Protein AF-A0A074Y1W4-F1 (afdb_monomer)

Organism: Aureobasidium subglaciale (strain EXF-2481) (NCBI:txid1043005)

Nearest PDB structures (foldseek):
  4i9e-assembly1_B  TM=5.354E-01  e=4.252E+00  Bacillus subtilis subsp. subtilis str. 168

Solvent-accessible surface area (backbone atoms only — not comparable to full-atom values): 7927 Å² total; per-residue (Å²): 118,65,60,54,66,73,48,47,50,61,53,36,73,75,34,71,26,28,39,30,24,50,51,34,38,52,48,50,54,46,32,72,75,36,65,95,55,41,82,81,61,64,56,66,60,31,48,51,52,15,52,51,43,40,69,76,63,73,54,71,47,64,55,49,46,53,22,29,55,38,43,24,51,40,24,57,73,73,64,39,62,66,64,19,51,51,28,50,52,52,34,52,52,35,35,54,77,52,69,31,56,90,57,38,53,74,90,50,49,50,32,57,48,51,53,53,49,37,57,49,46,24,72,74,72,71,48,80,66,88,67,78,82,79,76,78,73,73,81,79,83,125

Structure (mmCIF, N/CA/C/O backbone):
data_AF-A0A074Y1W4-F1
#
_entry.id   AF-A0A074Y1W4-F1
#
loop_
_atom_site.group_PDB
_atom_site.id
_atom_site.type_symbol
_atom_site.label_atom_id
_atom_site.label_alt_id
_atom_site.label_comp_id
_atom_site.label_asym_id
_atom_site.label_entity_id
_atom_site.label_seq_id
_atom_site.pdbx_PDB_ins_code
_atom_site.Cartn_x
_atom_site.Cartn_y
_atom_site.Cartn_z
_atom_site.occupancy
_atom_site.B_iso_or_equiv
_atom_site.auth_seq_id
_atom_site.auth_comp_id
_atom_site.auth_asym_id
_atom_site.auth_atom_id
_atom_site.pdbx_PDB_model_num
ATOM 1 N N . MET A 1 1 ? -14.213 9.666 -12.160 1.00 61.19 1 MET A N 1
ATOM 2 C CA . MET A 1 1 ? -13.055 10.572 -12.341 1.00 61.19 1 MET A CA 1
ATOM 3 C C . MET A 1 1 ? -12.929 11.654 -11.257 1.00 61.19 1 MET A C 1
ATOM 5 O O . MET A 1 1 ? -11.809 11.908 -10.845 1.00 61.19 1 MET A O 1
ATOM 9 N N . ASN A 1 2 ? -14.017 12.281 -10.770 1.00 82.25 2 ASN A N 1
ATOM 10 C CA . ASN A 1 2 ? -13.918 13.443 -9.861 1.00 82.25 2 ASN A CA 1
ATOM 11 C C . ASN A 1 2 ? -13.282 13.126 -8.487 1.00 82.25 2 ASN A C 1
ATOM 13 O O . ASN A 1 2 ? -12.341 13.801 -8.093 1.00 82.25 2 ASN A O 1
ATOM 17 N N . LEU A 1 3 ? -13.698 12.039 -7.820 1.00 87.19 3 LEU A N 1
ATOM 18 C CA . LEU A 1 3 ? -13.217 11.676 -6.471 1.00 87.19 3 LEU A CA 1
ATOM 19 C C . LEU A 1 3 ? -11.703 11.425 -6.385 1.00 87.19 3 LEU A C 1
ATOM 21 O O . LEU A 1 3 ? -11.085 11.764 -5.381 1.00 87.19 3 LEU A O 1
ATOM 25 N N . LEU A 1 4 ? -11.084 10.880 -7.438 1.00 84.75 4 LEU A N 1
ATOM 26 C CA . LEU A 1 4 ? -9.630 10.691 -7.459 1.00 84.75 4 LEU A CA 1
ATOM 27 C C . LEU A 1 4 ? -8.907 12.038 -7.379 1.00 84.75 4 LEU A C 1
ATOM 29 O O . LEU A 1 4 ? -7.991 12.223 -6.589 1.00 84.75 4 LEU A O 1
ATOM 33 N N . ARG A 1 5 ? -9.350 13.014 -8.172 1.00 89.00 5 ARG A N 1
ATOM 34 C CA . ARG A 1 5 ? -8.718 14.331 -8.201 1.00 89.00 5 ARG A CA 1
ATOM 35 C C . ARG A 1 5 ? -9.083 15.183 -6.985 1.00 89.00 5 ARG A C 1
ATOM 37 O O . ARG A 1 5 ? -8.230 15.915 -6.504 1.00 89.00 5 ARG A O 1
ATOM 44 N N . SER A 1 6 ? -10.331 15.120 -6.519 1.00 91.62 6 SER A N 1
ATOM 45 C CA . SER A 1 6 ? -10.856 16.027 -5.492 1.00 91.62 6 SER A CA 1
ATOM 46 C C . SER A 1 6 ? -10.733 15.506 -4.059 1.00 91.62 6 SER A C 1
ATOM 48 O O . SER A 1 6 ? -10.770 16.313 -3.140 1.00 91.62 6 SER A O 1
ATOM 50 N N . VAL A 1 7 ? -10.615 14.189 -3.856 1.00 93.56 7 VAL A N 1
ATOM 51 C CA . VAL A 1 7 ? -10.524 13.563 -2.523 1.00 93.56 7 VAL A CA 1
ATOM 52 C C . VAL A 1 7 ? -9.206 12.816 -2.374 1.00 93.56 7 VAL A C 1
ATOM 54 O O . VAL A 1 7 ? -8.438 13.105 -1.462 1.00 93.56 7 VAL A O 1
ATOM 57 N N . TRP A 1 8 ? -8.912 11.894 -3.295 1.00 94.62 8 TRP A N 1
ATOM 58 C CA . TRP A 1 8 ? -7.748 11.016 -3.164 1.00 94.62 8 TRP A CA 1
ATOM 59 C C . TRP A 1 8 ? -6.420 11.765 -3.261 1.00 94.62 8 TRP A C 1
ATOM 61 O O . TRP A 1 8 ? -5.591 11.632 -2.372 1.00 94.62 8 TRP A O 1
ATOM 71 N N . MET A 1 9 ? -6.210 12.583 -4.298 1.00 94.69 9 MET A N 1
ATOM 72 C CA . MET A 1 9 ? -4.933 13.287 -4.466 1.00 94.69 9 MET A CA 1
ATOM 73 C C . MET A 1 9 ? -4.617 14.254 -3.312 1.00 94.69 9 MET A C 1
ATOM 75 O O . MET A 1 9 ? -3.498 14.188 -2.806 1.00 94.69 9 MET A O 1
ATOM 79 N N . PRO A 1 10 ? -5.552 15.103 -2.836 1.00 96.88 10 PRO A N 1
ATOM 80 C CA . PRO A 1 10 ? -5.313 15.905 -1.639 1.00 96.88 10 PRO A CA 1
ATOM 81 C C . PRO A 1 10 ? -4.976 15.051 -0.417 1.00 96.88 10 PRO A C 1
ATOM 83 O O . PRO A 1 10 ? -4.061 15.396 0.319 1.00 96.88 10 PRO A O 1
ATOM 86 N N . PHE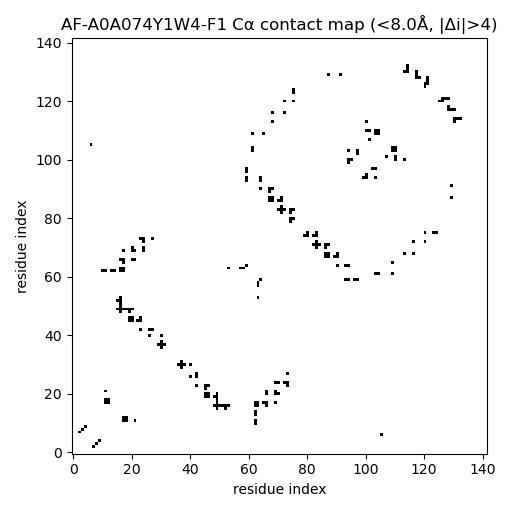 A 1 11 ? -5.671 13.925 -0.232 1.00 97.50 11 PHE A N 1
ATOM 87 C CA . PHE A 1 11 ? -5.411 12.997 0.865 1.00 97.50 11 PHE A CA 1
ATOM 88 C C . PHE A 1 11 ? -4.012 12.368 0.788 1.00 97.50 11 PHE A C 1
ATOM 90 O O . PHE A 1 11 ? -3.304 12.362 1.790 1.00 97.50 11 PHE A O 1
ATOM 97 N N . VAL A 1 12 ? -3.565 11.917 -0.389 1.00 97.81 12 VAL A N 1
ATOM 98 C CA . VAL A 1 12 ? -2.206 11.380 -0.598 1.00 97.81 12 VAL A CA 1
ATOM 99 C C . VAL A 1 12 ? -1.129 12.375 -0.165 1.00 97.81 12 VAL A C 1
ATOM 101 O O . VAL A 1 12 ? -0.135 11.982 0.433 1.00 97.81 12 VAL A O 1
ATOM 104 N N . LEU A 1 13 ? -1.336 13.670 -0.414 1.00 97.19 13 LEU A N 1
ATOM 105 C CA . LEU A 1 13 ? -0.379 14.723 -0.064 1.00 97.19 13 LEU A CA 1
ATOM 106 C C . LEU A 1 13 ? -0.327 15.042 1.442 1.00 97.19 13 LEU A C 1
ATOM 108 O O . LEU A 1 13 ? 0.512 15.838 1.857 1.00 97.19 13 LEU A O 1
ATOM 112 N N . THR A 1 14 ? -1.202 14.447 2.260 1.00 97.00 14 THR A N 1
ATOM 113 C CA . THR A 1 14 ? -1.207 14.648 3.722 1.00 97.00 14 THR A CA 1
ATOM 114 C C . THR A 1 14 ? -0.199 13.775 4.465 1.00 97.00 14 THR A C 1
ATOM 116 O O . THR A 1 14 ? 0.069 14.031 5.638 1.00 97.00 14 THR A O 1
ATOM 119 N N . ASP A 1 15 ? 0.363 12.758 3.807 1.00 97.88 15 ASP A N 1
ATOM 120 C CA . ASP A 1 15 ? 1.197 11.746 4.446 1.00 97.88 15 ASP A CA 1
ATOM 121 C C . ASP A 1 15 ? 2.354 11.327 3.532 1.00 97.88 15 ASP A C 1
ATOM 123 O O . ASP A 1 15 ? 2.163 10.932 2.381 1.00 97.88 15 ASP A O 1
ATOM 127 N N . VAL A 1 16 ? 3.577 11.422 4.054 1.00 97.56 16 VAL A N 1
ATOM 128 C CA . VAL A 1 16 ? 4.806 11.161 3.293 1.00 97.56 16 VAL A CA 1
ATOM 129 C C . VAL A 1 16 ? 4.927 9.687 2.901 1.00 97.56 16 VAL A C 1
ATOM 131 O O . VAL A 1 16 ? 5.354 9.387 1.786 1.00 97.56 16 VAL A O 1
ATOM 134 N N . ALA A 1 17 ? 4.514 8.761 3.772 1.00 98.06 17 ALA A N 1
ATOM 135 C CA . ALA A 1 17 ? 4.574 7.333 3.476 1.00 98.06 17 ALA A CA 1
ATOM 136 C C . ALA A 1 17 ? 3.605 6.977 2.343 1.00 98.06 17 ALA A C 1
ATOM 138 O O . ALA A 1 17 ? 3.975 6.267 1.405 1.00 98.06 17 ALA A O 1
ATOM 139 N N . LEU A 1 18 ? 2.389 7.533 2.387 1.00 98.31 18 LEU A N 1
ATOM 140 C CA . LEU A 1 18 ? 1.399 7.341 1.328 1.00 98.31 18 LEU A CA 1
ATOM 141 C C . LEU A 1 18 ? 1.868 7.936 -0.002 1.00 98.31 18 LEU A C 1
ATOM 143 O O . LEU A 1 18 ? 1.738 7.293 -1.046 1.00 98.31 18 LEU A O 1
ATOM 147 N N . LEU A 1 19 ? 2.454 9.135 0.026 1.00 98.12 19 LEU A N 1
ATOM 148 C CA . LEU A 1 19 ? 3.014 9.760 -1.168 1.00 98.12 19 LEU A CA 1
ATOM 149 C C . LEU A 1 19 ? 4.099 8.882 -1.812 1.00 98.12 19 LEU A C 1
ATOM 151 O O . LEU A 1 19 ? 4.028 8.623 -3.015 1.00 98.12 19 LEU A O 1
ATOM 155 N N . HIS A 1 20 ? 5.066 8.386 -1.033 1.00 98.06 20 HIS A N 1
ATOM 156 C CA . HIS A 1 20 ? 6.119 7.509 -1.553 1.00 98.06 20 HIS A CA 1
ATOM 157 C C . HIS A 1 20 ? 5.563 6.198 -2.115 1.00 98.06 20 HIS A C 1
ATOM 159 O O . HIS A 1 20 ? 5.951 5.807 -3.214 1.00 98.06 20 HIS A O 1
ATOM 165 N N . ALA A 1 21 ? 4.613 5.554 -1.429 1.00 98.25 21 ALA A N 1
ATOM 166 C CA . ALA A 1 21 ? 3.995 4.322 -1.921 1.00 98.25 21 ALA A CA 1
ATOM 167 C C . ALA A 1 21 ? 3.246 4.536 -3.250 1.00 98.25 21 ALA A C 1
ATOM 169 O O . ALA A 1 21 ? 3.340 3.714 -4.164 1.00 98.25 21 ALA A O 1
ATOM 170 N N . ILE A 1 22 ? 2.542 5.663 -3.403 1.00 97.62 22 ILE A N 1
ATOM 171 C CA . ILE A 1 22 ? 1.847 5.998 -4.653 1.00 97.62 22 ILE A CA 1
ATOM 172 C C . ILE A 1 22 ? 2.834 6.287 -5.783 1.00 97.62 22 ILE A C 1
ATOM 174 O O . ILE A 1 22 ? 2.630 5.802 -6.898 1.00 97.62 22 ILE A O 1
ATOM 178 N N . LEU A 1 23 ? 3.914 7.025 -5.512 1.00 97.12 23 LEU A N 1
ATOM 179 C CA . LEU A 1 23 ? 4.970 7.271 -6.495 1.00 97.12 23 LEU A CA 1
ATOM 180 C C . LEU A 1 23 ? 5.667 5.973 -6.912 1.00 97.12 23 LEU A C 1
ATOM 182 O O . LEU A 1 23 ? 5.886 5.768 -8.103 1.00 97.12 23 LEU A O 1
ATOM 186 N N . LEU A 1 24 ? 5.952 5.077 -5.966 1.00 97.69 24 LEU A N 1
ATOM 187 C CA . LEU A 1 24 ? 6.526 3.757 -6.225 1.00 97.69 24 LEU A CA 1
ATOM 188 C C . LEU A 1 24 ? 5.641 2.931 -7.167 1.00 97.69 24 LEU A C 1
ATOM 190 O O . LEU A 1 24 ? 6.117 2.379 -8.168 1.00 97.69 24 LEU A O 1
ATOM 194 N N . PHE A 1 25 ? 4.344 2.848 -6.866 1.00 96.56 25 PHE A N 1
ATOM 195 C CA . PHE A 1 25 ? 3.425 2.064 -7.679 1.00 96.56 25 PHE A CA 1
ATOM 196 C C . PHE A 1 25 ? 3.221 2.697 -9.062 1.00 96.56 25 PHE A C 1
ATOM 198 O O . PHE A 1 25 ? 3.325 2.007 -10.077 1.00 96.56 25 PHE A O 1
ATOM 205 N N . ALA A 1 26 ? 3.049 4.020 -9.135 1.00 94.88 26 ALA A N 1
ATOM 206 C CA . ALA A 1 26 ? 2.960 4.745 -10.402 1.00 94.88 26 ALA A CA 1
ATOM 207 C C . ALA A 1 26 ? 4.226 4.573 -11.258 1.00 94.88 26 ALA A C 1
ATOM 209 O O . ALA A 1 26 ? 4.129 4.312 -12.458 1.00 94.88 26 ALA A O 1
ATOM 210 N N . ALA A 1 27 ? 5.410 4.651 -10.647 1.00 94.31 27 ALA A N 1
ATOM 211 C CA . ALA A 1 27 ? 6.677 4.409 -11.322 1.00 94.31 27 ALA A CA 1
ATOM 212 C C . ALA A 1 27 ? 6.781 2.970 -11.840 1.00 94.31 27 ALA A C 1
ATOM 214 O O . ALA A 1 27 ? 7.255 2.757 -12.952 1.00 94.31 27 ALA A O 1
ATOM 215 N N . SER A 1 28 ? 6.293 1.981 -11.090 1.00 93.62 28 SER A N 1
ATOM 216 C CA . SER A 1 28 ? 6.266 0.579 -11.535 1.00 93.62 28 SER A CA 1
ATOM 217 C C . SER A 1 28 ? 5.404 0.390 -12.781 1.00 93.62 28 SER A C 1
ATOM 219 O O . SER A 1 28 ? 5.851 -0.213 -13.759 1.00 93.62 28 SER A O 1
ATOM 221 N N . LEU A 1 29 ? 4.205 0.981 -12.785 1.00 92.38 29 LEU A N 1
ATOM 222 C CA . LEU A 1 29 ? 3.310 0.972 -13.943 1.00 92.38 29 LEU A CA 1
ATOM 223 C C . LEU A 1 29 ? 3.930 1.702 -15.141 1.00 92.38 29 LEU A C 1
ATOM 225 O O . LEU A 1 29 ? 3.854 1.215 -16.271 1.00 92.38 29 LEU A O 1
ATOM 229 N N . PHE A 1 30 ? 4.590 2.838 -14.900 1.00 92.00 30 PHE A N 1
ATOM 230 C CA . PHE A 1 30 ? 5.294 3.593 -15.933 1.00 92.00 30 PHE A CA 1
ATOM 231 C C . PHE A 1 30 ? 6.437 2.781 -16.553 1.00 92.00 30 PHE A C 1
ATOM 233 O O . PHE A 1 30 ? 6.488 2.648 -17.773 1.00 92.00 30 PHE A O 1
ATOM 240 N N . ARG A 1 31 ? 7.308 2.167 -15.737 1.00 90.62 31 ARG A N 1
ATOM 241 C CA . ARG A 1 31 ? 8.412 1.310 -16.213 1.00 90.62 31 ARG A CA 1
ATOM 242 C C . ARG A 1 31 ? 7.899 0.119 -17.022 1.00 90.62 31 ARG A C 1
ATOM 244 O O . ARG A 1 31 ? 8.486 -0.211 -18.047 1.00 90.62 31 ARG A O 1
ATOM 251 N N . SER A 1 32 ? 6.803 -0.501 -16.581 1.00 88.88 32 SER A N 1
ATOM 252 C CA . SER A 1 32 ? 6.176 -1.618 -17.295 1.00 88.88 32 SER A CA 1
ATOM 253 C C . SER A 1 32 ? 5.570 -1.194 -18.637 1.00 88.88 32 SER A C 1
ATOM 255 O O . SER A 1 32 ? 5.660 -1.942 -19.608 1.00 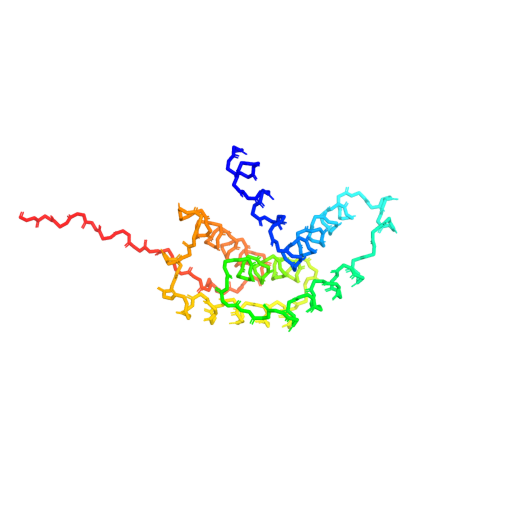88.88 32 SER A O 1
ATOM 257 N N . SER A 1 33 ? 5.003 0.013 -18.712 1.00 89.88 33 SER A N 1
ATOM 258 C CA . SER A 1 33 ? 4.358 0.533 -19.926 1.00 89.88 33 SER A CA 1
ATOM 259 C C . SER A 1 33 ? 5.340 1.184 -20.905 1.00 89.88 33 SER A C 1
ATOM 261 O O . SER A 1 33 ? 5.064 1.256 -22.100 1.00 89.88 33 SER A O 1
ATOM 263 N N . MET A 1 34 ? 6.482 1.676 -20.416 1.00 88.19 34 MET A N 1
ATOM 264 C CA . MET A 1 34 ? 7.487 2.400 -21.198 1.00 88.19 34 MET A CA 1
ATOM 265 C C . MET A 1 34 ? 8.901 1.854 -20.932 1.00 88.19 34 MET A C 1
ATOM 267 O O . MET A 1 34 ? 9.710 2.515 -20.274 1.00 88.19 34 MET A O 1
ATOM 271 N N . PRO A 1 35 ? 9.251 0.674 -21.481 1.00 78.38 35 PRO A N 1
ATOM 272 C CA . PRO A 1 35 ? 10.530 0.017 -21.200 1.00 78.38 35 PRO A CA 1
ATOM 273 C C . PRO A 1 35 ? 11.755 0.863 -21.576 1.00 78.38 35 PRO A C 1
ATOM 275 O O . PRO A 1 35 ? 12.774 0.819 -20.892 1.00 78.38 35 PRO A O 1
ATOM 278 N N . ALA A 1 36 ? 11.641 1.693 -22.620 1.00 82.75 36 ALA A N 1
ATOM 279 C CA . ALA A 1 36 ? 12.704 2.601 -23.062 1.00 82.75 36 ALA A CA 1
ATOM 280 C C . ALA A 1 36 ? 13.090 3.657 -22.007 1.00 82.75 36 ALA 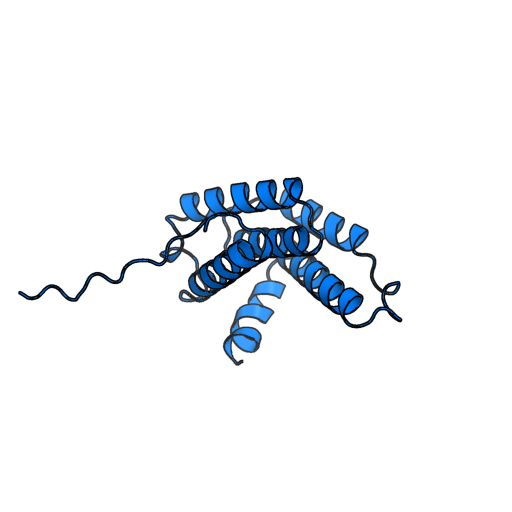A C 1
ATOM 282 O O . ALA A 1 36 ? 14.194 4.193 -22.046 1.00 82.75 36 ALA A O 1
ATOM 283 N N . HIS A 1 37 ? 12.204 3.932 -21.045 1.00 75.06 37 HIS A N 1
ATOM 284 C CA . HIS A 1 37 ? 12.429 4.872 -19.945 1.0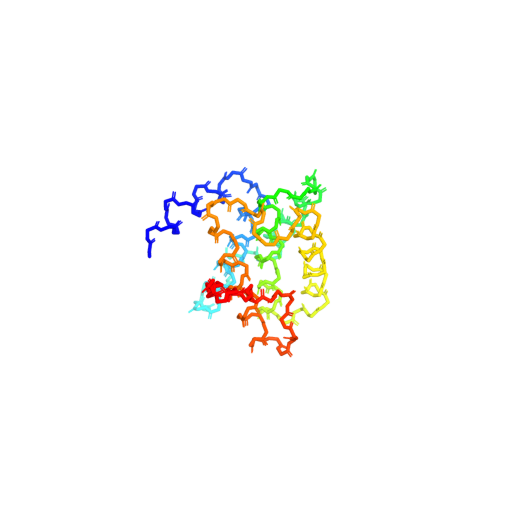0 75.06 37 HIS A CA 1
ATOM 285 C C . HIS A 1 37 ? 12.554 4.165 -18.591 1.00 75.06 37 HIS A C 1
ATOM 287 O O . HIS A 1 37 ? 12.522 4.810 -17.543 1.00 75.06 37 HIS A O 1
ATOM 293 N N . ALA A 1 38 ? 12.734 2.839 -18.587 1.00 71.31 38 ALA A N 1
ATOM 294 C CA . ALA A 1 38 ? 12.755 2.053 -17.361 1.00 71.31 38 ALA A CA 1
ATOM 295 C C . ALA A 1 38 ? 13.903 2.429 -16.408 1.00 71.31 38 ALA A C 1
ATOM 297 O O . ALA A 1 38 ? 13.841 2.088 -15.236 1.00 71.31 38 ALA A O 1
ATOM 298 N N . GLN A 1 39 ? 14.949 3.128 -16.841 1.00 74.56 39 GLN A N 1
ATOM 299 C CA . GLN A 1 39 ? 16.057 3.517 -15.955 1.00 74.56 39 GLN A CA 1
ATOM 300 C C . GLN A 1 39 ? 15.867 4.878 -15.271 1.00 74.56 39 GLN A C 1
ATOM 302 O O . GLN A 1 39 ? 16.675 5.240 -14.426 1.00 74.56 39 GLN A O 1
ATOM 307 N N . VAL A 1 40 ? 14.810 5.625 -15.603 1.00 78.00 40 VAL A N 1
ATOM 308 C CA . VAL A 1 40 ? 14.614 6.994 -15.089 1.00 78.00 40 VAL A CA 1
ATOM 309 C C . VAL A 1 40 ? 14.229 7.012 -13.607 1.00 78.00 40 VAL A C 1
ATOM 311 O O . VAL A 1 40 ? 14.500 7.994 -12.922 1.00 78.00 40 VAL A O 1
ATOM 314 N N . VAL A 1 41 ? 13.607 5.941 -13.103 1.00 82.94 41 VAL A N 1
ATOM 315 C CA . VAL A 1 41 ? 13.113 5.883 -11.724 1.00 82.94 41 VAL A CA 1
ATOM 316 C C . VAL A 1 41 ? 13.710 4.696 -10.981 1.00 82.94 41 VAL A C 1
ATOM 318 O O . VAL A 1 41 ? 13.531 3.543 -11.386 1.00 82.94 41 VAL A O 1
ATOM 321 N N . ASP A 1 42 ? 14.376 4.991 -9.867 1.00 91.00 42 ASP A N 1
ATOM 322 C CA . ASP A 1 42 ? 14.867 3.992 -8.927 1.00 91.00 42 ASP A CA 1
ATOM 323 C C . ASP A 1 42 ? 13.720 3.511 -8.020 1.00 91.00 42 ASP A C 1
ATOM 325 O O . ASP A 1 42 ? 13.320 4.176 -7.061 1.00 91.00 42 ASP A O 1
ATOM 329 N N . LEU A 1 43 ? 13.154 2.345 -8.352 1.00 93.69 43 LEU A N 1
ATOM 330 C CA . LEU A 1 43 ? 12.094 1.732 -7.545 1.00 93.69 43 LEU A CA 1
ATOM 331 C C . LEU A 1 43 ? 12.598 1.249 -6.184 1.00 93.69 43 LEU A C 1
ATOM 333 O O . LEU A 1 43 ? 11.813 1.214 -5.242 1.00 93.69 43 LEU A O 1
ATOM 337 N N . PHE A 1 44 ? 13.873 0.869 -6.078 1.00 94.50 44 PHE A N 1
ATOM 338 C CA . PHE A 1 44 ? 14.433 0.404 -4.814 1.00 94.50 44 PHE A CA 1
ATOM 339 C C . PHE A 1 44 ? 14.494 1.569 -3.827 1.00 94.50 44 PHE A C 1
ATOM 341 O O . PHE A 1 44 ? 13.968 1.465 -2.723 1.00 94.50 44 PHE A O 1
ATOM 348 N N . GLN A 1 45 ? 14.996 2.721 -4.279 1.00 95.56 45 GLN A N 1
ATOM 349 C CA . GLN A 1 45 ? 15.006 3.939 -3.474 1.00 95.56 45 GLN A CA 1
ATOM 350 C C . GLN A 1 45 ? 13.592 4.366 -3.047 1.00 95.56 45 GLN A C 1
ATOM 352 O O . GLN A 1 45 ? 13.374 4.679 -1.880 1.00 95.56 45 GLN A O 1
ATOM 357 N N . LEU A 1 46 ? 12.610 4.353 -3.958 1.00 95.94 46 LEU A N 1
ATOM 358 C CA . LEU A 1 46 ? 11.225 4.705 -3.612 1.00 95.94 46 LEU A CA 1
ATOM 359 C C . LEU A 1 46 ? 10.595 3.720 -2.612 1.00 95.94 46 LEU A C 1
ATOM 361 O O . LEU A 1 46 ? 9.851 4.150 -1.728 1.00 95.94 46 LEU A O 1
ATOM 365 N N . LYS A 1 47 ? 10.899 2.420 -2.727 1.00 97.88 47 LYS A N 1
ATOM 366 C CA . LYS A 1 47 ? 10.454 1.392 -1.773 1.00 97.88 47 LYS A CA 1
ATOM 367 C C . LYS A 1 47 ? 11.063 1.630 -0.394 1.00 97.88 47 LYS A C 1
ATOM 369 O O . LYS A 1 47 ? 10.321 1.658 0.587 1.00 97.88 47 LYS A O 1
ATOM 374 N N . ASP A 1 48 ? 12.365 1.886 -0.327 1.00 98.12 48 ASP A N 1
ATOM 375 C CA . ASP A 1 48 ? 13.057 2.200 0.925 1.00 98.12 48 ASP A CA 1
ATOM 376 C C . ASP A 1 48 ? 12.478 3.453 1.592 1.00 98.12 48 ASP A C 1
ATOM 378 O O . ASP A 1 48 ? 12.173 3.432 2.784 1.00 98.12 48 ASP A O 1
ATOM 382 N N . MET A 1 49 ? 12.242 4.523 0.827 1.00 97.94 49 MET A N 1
ATOM 383 C CA . MET A 1 49 ? 11.635 5.759 1.335 1.00 97.94 49 MET A CA 1
ATOM 384 C C . MET A 1 49 ? 10.216 5.545 1.880 1.00 97.94 49 MET A C 1
ATOM 386 O O . MET A 1 49 ? 9.844 6.150 2.888 1.00 97.94 49 MET A O 1
ATOM 390 N N . ALA A 1 50 ? 9.410 4.698 1.231 1.00 98.12 50 ALA A N 1
ATOM 391 C CA . ALA A 1 50 ? 8.078 4.353 1.721 1.00 98.12 50 ALA A CA 1
ATOM 392 C C . ALA A 1 50 ? 8.161 3.570 3.040 1.00 98.12 50 ALA A C 1
ATOM 394 O O . ALA A 1 50 ? 7.503 3.941 4.010 1.00 98.12 50 ALA A O 1
ATOM 395 N N . ILE A 1 51 ? 9.010 2.539 3.111 1.00 98.19 51 ILE A N 1
ATOM 396 C CA . ILE A 1 51 ? 9.171 1.696 4.307 1.00 98.19 51 ILE A CA 1
ATOM 397 C C . ILE A 1 51 ? 9.729 2.499 5.489 1.00 98.19 51 ILE A C 1
ATOM 399 O O . ILE A 1 51 ? 9.230 2.366 6.606 1.00 98.19 51 ILE A O 1
ATOM 403 N N . GLN A 1 52 ? 10.728 3.356 5.261 1.00 98.31 52 GLN A N 1
ATOM 404 C CA . GLN A 1 52 ? 11.271 4.232 6.304 1.00 98.31 52 GLN A CA 1
ATOM 405 C C . GLN A 1 52 ? 10.184 5.151 6.870 1.00 98.31 52 GLN A C 1
ATOM 407 O O . GLN A 1 52 ? 9.953 5.144 8.078 1.00 98.31 52 GLN A O 1
ATOM 412 N N . ALA A 1 53 ? 9.438 5.843 6.004 1.00 98.00 53 ALA A N 1
ATOM 413 C CA . ALA A 1 53 ? 8.349 6.722 6.428 1.00 98.00 53 ALA A CA 1
ATOM 414 C C . ALA A 1 53 ? 7.220 5.963 7.156 1.00 98.00 53 ALA A C 1
ATOM 416 O O . ALA A 1 53 ? 6.638 6.480 8.111 1.00 98.00 53 ALA A O 1
ATOM 417 N N . MET A 1 54 ? 6.919 4.722 6.748 1.00 97.44 54 MET A N 1
ATOM 418 C CA . MET A 1 54 ? 5.970 3.864 7.466 1.00 97.44 54 MET A CA 1
ATOM 419 C C . MET A 1 54 ? 6.441 3.560 8.891 1.00 97.44 54 MET A C 1
ATOM 421 O O . MET A 1 54 ? 5.653 3.657 9.831 1.00 97.44 54 MET A O 1
ATOM 425 N N . ASN A 1 55 ? 7.716 3.206 9.052 1.00 96.75 55 ASN A N 1
ATOM 426 C CA . ASN A 1 55 ? 8.290 2.824 10.340 1.00 96.75 55 ASN A CA 1
ATOM 427 C C . ASN A 1 55 ? 8.418 4.011 11.306 1.00 96.75 55 ASN A C 1
ATOM 429 O O . ASN A 1 55 ? 8.263 3.832 12.512 1.00 96.75 55 ASN A O 1
ATOM 433 N N . GLU A 1 56 ? 8.653 5.221 10.796 1.00 96.69 56 GLU A N 1
ATOM 434 C CA . GLU A 1 56 ? 8.747 6.443 11.607 1.00 96.69 56 GLU A CA 1
ATOM 435 C C . GLU A 1 56 ? 7.418 6.845 12.264 1.00 96.69 56 GLU A C 1
ATOM 437 O O . GLU A 1 56 ? 7.414 7.442 13.342 1.00 96.69 56 GLU A O 1
ATOM 442 N N . SER A 1 57 ? 6.276 6.532 11.640 1.00 91.69 57 SER A N 1
ATOM 443 C CA . SER A 1 57 ? 4.953 6.941 12.137 1.00 91.69 57 SER A CA 1
ATOM 444 C C . SER A 1 57 ? 3.893 5.851 11.980 1.00 91.69 57 SER A C 1
ATOM 446 O O . SER A 1 57 ? 2.767 6.088 11.521 1.00 91.69 57 SER A O 1
ATOM 448 N N . LEU A 1 58 ? 4.247 4.632 12.387 1.00 94.88 58 LEU A N 1
ATOM 449 C CA . LEU A 1 58 ? 3.343 3.494 12.312 1.00 94.88 58 LEU A CA 1
ATOM 450 C C . LEU A 1 58 ? 2.099 3.739 13.181 1.00 94.88 58 LEU A C 1
ATOM 452 O O . LEU A 1 58 ? 2.170 3.855 14.403 1.00 94.88 58 LEU A O 1
ATOM 456 N N . SER A 1 59 ? 0.942 3.855 12.533 1.00 96.00 59 SER A N 1
ATOM 457 C CA . SER A 1 59 ? -0.322 4.203 13.184 1.00 96.00 59 SER A CA 1
ATOM 458 C C . SER A 1 59 ? -1.517 3.675 12.399 1.00 96.00 59 SER A C 1
ATOM 460 O O . SER A 1 59 ? -1.428 3.432 11.203 1.00 96.00 59 SER A O 1
ATOM 462 N N . THR A 1 60 ? -2.677 3.558 13.041 1.00 97.12 60 THR A N 1
ATOM 463 C CA . THR A 1 60 ? -3.918 3.077 12.406 1.00 97.12 60 THR A CA 1
ATOM 464 C C . THR A 1 60 ? -4.657 4.152 11.600 1.00 97.12 60 THR A C 1
ATOM 466 O O . THR A 1 60 ? -5.848 4.012 11.312 1.00 97.12 60 THR A O 1
ATOM 469 N N . LYS A 1 61 ? -3.985 5.254 11.241 1.00 97.38 61 LYS A N 1
ATOM 470 C CA . LYS A 1 61 ? -4.561 6.330 10.423 1.00 97.38 61 LYS A CA 1
ATOM 471 C C . LYS A 1 61 ? -4.971 5.801 9.049 1.00 97.38 61 LYS A C 1
ATOM 473 O O . LYS A 1 61 ? -4.363 4.876 8.515 1.00 97.38 61 LYS A O 1
ATOM 478 N N . ASP A 1 62 ? -5.961 6.455 8.447 1.00 98.25 62 ASP A N 1
ATOM 479 C CA . ASP A 1 62 ? -6.409 6.140 7.086 1.00 98.25 62 ASP A CA 1
ATOM 480 C C . ASP A 1 62 ? -5.258 6.181 6.076 1.00 98.25 62 ASP A C 1
ATOM 482 O O . ASP A 1 62 ? -5.218 5.357 5.163 1.00 98.25 62 ASP A O 1
ATOM 486 N N . SER A 1 63 ? -4.311 7.115 6.242 1.00 98.12 63 SER A N 1
ATOM 487 C CA . SER A 1 63 ? -3.157 7.248 5.351 1.00 98.12 63 SER A CA 1
ATOM 488 C C . SER A 1 63 ? -2.281 6.003 5.390 1.00 98.12 63 SER A C 1
ATOM 490 O O . SER A 1 63 ? -1.967 5.460 4.342 1.00 98.12 63 SER A O 1
ATOM 492 N N . MET A 1 64 ? -1.976 5.483 6.580 1.00 98.38 64 MET A N 1
ATOM 493 C CA . MET A 1 64 ? -1.165 4.277 6.745 1.00 98.38 64 MET A CA 1
ATOM 494 C C . MET A 1 64 ? -1.851 3.026 6.180 1.00 98.38 64 MET A C 1
ATOM 496 O O . MET A 1 64 ? -1.205 2.200 5.541 1.00 98.38 64 MET A O 1
ATOM 500 N N . ILE A 1 65 ? -3.170 2.904 6.357 1.00 98.31 65 ILE A N 1
ATOM 501 C CA . ILE A 1 65 ? -3.977 1.824 5.763 1.00 98.31 65 ILE A CA 1
ATOM 502 C C . ILE A 1 65 ? -3.907 1.894 4.230 1.00 98.31 65 ILE A C 1
ATOM 504 O O . ILE A 1 65 ? -3.621 0.898 3.564 1.00 98.31 65 ILE A O 1
ATOM 508 N N . ALA A 1 66 ? -4.094 3.088 3.664 1.00 98.31 66 ALA A N 1
ATOM 509 C CA . ALA A 1 66 ? -3.916 3.339 2.238 1.00 98.31 66 ALA A CA 1
ATOM 510 C C . ALA A 1 66 ? -2.486 3.025 1.755 1.00 98.31 66 ALA A C 1
ATOM 512 O O . ALA A 1 66 ? -2.318 2.443 0.678 1.00 98.31 66 ALA A O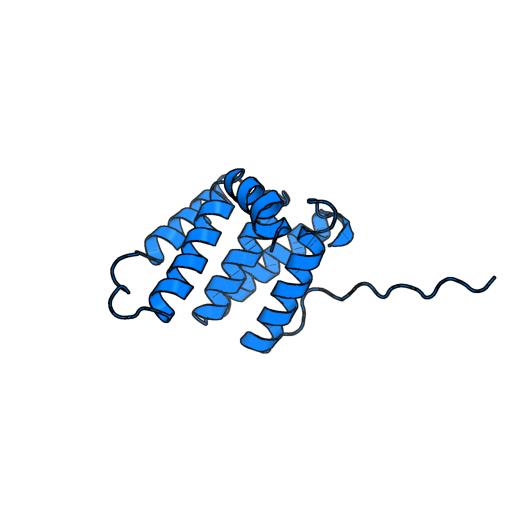 1
ATOM 513 N N . THR A 1 67 ? -1.465 3.356 2.549 1.00 98.62 67 THR A N 1
ATOM 514 C CA . THR A 1 67 ? -0.059 3.052 2.259 1.00 98.62 67 THR A CA 1
ATOM 515 C C . THR A 1 67 ? 0.160 1.547 2.190 1.00 98.62 67 THR A C 1
ATOM 517 O O . THR A 1 67 ? 0.653 1.061 1.177 1.00 98.62 67 THR A O 1
ATOM 520 N N . MET A 1 68 ? -0.272 0.785 3.200 1.00 98.38 68 MET A N 1
ATOM 521 C CA . MET A 1 68 ? -0.134 -0.678 3.226 1.00 98.38 68 MET A CA 1
ATOM 522 C C . MET A 1 68 ? -0.833 -1.346 2.037 1.00 98.38 68 MET A C 1
ATOM 524 O O . MET A 1 68 ? -0.256 -2.226 1.402 1.00 98.38 68 MET A O 1
ATOM 528 N N . ALA A 1 69 ? -2.039 -0.896 1.685 1.00 98.06 69 ALA A N 1
ATOM 529 C CA . ALA A 1 69 ? -2.754 -1.400 0.514 1.00 98.06 69 ALA A CA 1
ATOM 530 C C . ALA A 1 69 ? -2.044 -1.061 -0.809 1.00 98.06 69 ALA A C 1
ATOM 532 O O . ALA A 1 69 ? -2.084 -1.838 -1.764 1.00 98.06 69 ALA A O 1
ATOM 533 N N . THR A 1 70 ? -1.384 0.095 -0.888 1.00 98.31 70 THR A N 1
ATOM 534 C CA . THR A 1 70 ? -0.598 0.496 -2.065 1.00 98.31 70 THR A CA 1
ATOM 535 C C . THR A 1 70 ? 0.696 -0.313 -2.170 1.00 98.31 70 THR A C 1
ATOM 537 O O . THR A 1 70 ? 1.023 -0.799 -3.251 1.00 98.31 70 THR A O 1
ATOM 540 N N . MET A 1 71 ? 1.382 -0.546 -1.049 1.00 98.38 71 MET A N 1
ATOM 541 C CA . MET A 1 71 ? 2.562 -1.412 -0.990 1.00 98.38 71 MET A CA 1
ATOM 542 C C . MET A 1 71 ? 2.209 -2.853 -1.373 1.00 98.38 71 MET A C 1
ATOM 544 O O . MET A 1 71 ? 2.873 -3.433 -2.222 1.00 98.38 71 MET A O 1
ATOM 548 N N . ALA A 1 72 ? 1.103 -3.407 -0.864 1.00 98.06 72 ALA A N 1
ATOM 549 C CA . ALA A 1 72 ? 0.637 -4.738 -1.258 1.00 98.06 72 ALA A CA 1
ATOM 550 C C . ALA A 1 72 ? 0.384 -4.852 -2.775 1.00 98.06 72 ALA A C 1
ATOM 552 O O . ALA A 1 72 ? 0.758 -5.849 -3.389 1.00 98.06 72 ALA A O 1
ATOM 553 N N . GLN A 1 73 ? -0.197 -3.828 -3.411 1.00 97.62 73 GLN A N 1
ATOM 554 C CA . GLN A 1 73 ? -0.350 -3.797 -4.873 1.00 97.62 73 GLN A CA 1
ATOM 555 C C . GLN A 1 73 ? 0.993 -3.791 -5.603 1.00 97.62 73 GLN A C 1
ATOM 557 O O . GLN A 1 73 ? 1.147 -4.506 -6.593 1.00 97.62 73 GLN A O 1
ATOM 562 N N . TYR A 1 74 ? 1.963 -3.019 -5.113 1.00 97.50 74 TYR A N 1
ATOM 563 C CA . TYR A 1 74 ? 3.315 -3.009 -5.661 1.00 97.50 74 TYR A CA 1
ATOM 564 C C . TYR A 1 74 ? 3.983 -4.392 -5.559 1.00 97.50 74 TYR A C 1
ATOM 566 O O . TYR A 1 74 ? 4.482 -4.898 -6.565 1.00 97.50 74 TYR A O 1
ATOM 574 N N . GLU A 1 75 ? 3.942 -5.038 -4.390 1.00 97.62 75 GLU A N 1
ATOM 575 C CA . GLU A 1 75 ? 4.569 -6.355 -4.205 1.00 97.62 75 GLU A CA 1
ATOM 576 C C . GLU A 1 75 ? 3.873 -7.437 -5.037 1.00 97.62 75 GLU A C 1
ATOM 578 O O . GLU A 1 75 ? 4.534 -8.271 -5.654 1.00 97.62 75 GLU A O 1
ATOM 583 N N . ALA A 1 76 ? 2.541 -7.387 -5.146 1.00 96.12 76 ALA A N 1
ATOM 584 C CA . ALA A 1 76 ? 1.788 -8.277 -6.026 1.00 96.12 76 ALA A CA 1
ATOM 585 C C . ALA A 1 76 ? 2.176 -8.088 -7.502 1.00 96.12 76 ALA A C 1
ATOM 587 O O . ALA A 1 76 ? 2.321 -9.071 -8.231 1.00 96.12 76 ALA A O 1
ATOM 588 N N . PHE A 1 77 ? 2.385 -6.841 -7.939 1.00 95.12 77 PHE A N 1
ATOM 589 C CA . PHE A 1 77 ? 2.800 -6.518 -9.305 1.00 95.12 77 PHE A CA 1
ATOM 590 C C . PHE A 1 77 ? 4.184 -7.093 -9.643 1.00 95.12 77 PHE A C 1
ATOM 592 O O . PHE A 1 77 ? 4.376 -7.639 -10.730 1.00 95.12 77 PHE A O 1
ATOM 599 N N . TRP A 1 78 ? 5.129 -7.031 -8.700 1.00 93.88 78 TRP A N 1
ATOM 600 C CA . TRP A 1 78 ? 6.482 -7.581 -8.856 1.00 93.88 78 TRP A CA 1
ATOM 601 C C . TRP A 1 78 ? 6.643 -9.028 -8.368 1.00 93.88 78 TRP A C 1
ATOM 603 O O . TRP A 1 78 ? 7.729 -9.592 -8.485 1.00 93.88 78 TRP A O 1
ATOM 613 N N . ARG A 1 79 ? 5.549 -9.661 -7.923 1.00 94.81 79 ARG A N 1
ATOM 614 C CA . ARG A 1 79 ? 5.467 -11.065 -7.486 1.00 94.81 79 ARG A CA 1
ATOM 615 C C . ARG A 1 79 ? 6.330 -11.395 -6.259 1.00 94.81 79 ARG A C 1
ATOM 617 O O . ARG A 1 79 ? 6.795 -12.526 -6.127 1.00 94.81 79 ARG A O 1
ATOM 624 N N . ASP A 1 80 ? 6.499 -10.437 -5.353 1.00 96.31 80 ASP A N 1
ATOM 625 C CA . ASP A 1 80 ? 7.112 -10.656 -4.039 1.00 96.31 80 ASP A CA 1
ATOM 626 C C . ASP A 1 80 ? 6.0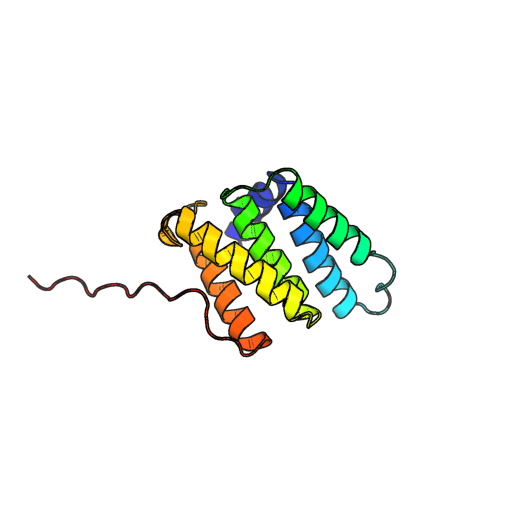31 -11.113 -3.042 1.00 96.31 80 ASP A C 1
ATOM 628 O O . ASP A 1 80 ? 5.316 -10.311 -2.438 1.00 96.31 80 ASP A O 1
ATOM 632 N N . ALA A 1 81 ? 5.852 -12.432 -2.929 1.00 94.50 81 ALA A N 1
ATOM 633 C CA . ALA A 1 81 ? 4.783 -13.026 -2.125 1.00 94.50 81 ALA A CA 1
ATOM 634 C C . ALA A 1 81 ? 4.963 -12.794 -0.613 1.00 94.50 81 ALA A C 1
ATOM 636 O O . ALA A 1 81 ? 3.972 -12.623 0.104 1.00 94.50 81 ALA A O 1
ATOM 637 N N . ASP A 1 82 ? 6.206 -12.752 -0.132 1.00 96.62 82 ASP A N 1
ATOM 638 C CA . ASP A 1 82 ? 6.510 -12.593 1.292 1.00 96.62 82 ASP A CA 1
ATOM 639 C C . ASP A 1 82 ? 6.238 -11.154 1.745 1.00 96.62 82 ASP A C 1
ATOM 641 O O . ASP A 1 82 ? 5.549 -10.922 2.749 1.00 96.62 82 ASP A O 1
ATOM 645 N N . ALA A 1 83 ? 6.703 -10.169 0.967 1.00 96.56 83 ALA A N 1
ATOM 646 C CA . ALA A 1 83 ? 6.411 -8.764 1.231 1.00 96.56 83 ALA A CA 1
ATOM 647 C C . ALA A 1 83 ? 4.910 -8.465 1.069 1.00 96.56 83 ALA A C 1
ATOM 649 O O . ALA A 1 83 ? 4.315 -7.785 1.912 1.00 96.56 83 ALA A O 1
ATOM 650 N N . PHE A 1 84 ? 4.262 -9.042 0.049 1.00 97.06 84 PHE A N 1
ATOM 651 C CA . PHE A 1 84 ? 2.811 -8.961 -0.135 1.00 97.06 84 PHE A CA 1
ATOM 652 C C . PHE A 1 84 ? 2.045 -9.455 1.100 1.00 97.06 84 PHE A C 1
ATOM 654 O O . PHE A 1 84 ? 1.197 -8.735 1.636 1.00 97.06 84 PHE A O 1
ATOM 661 N N . SER A 1 85 ? 2.364 -10.661 1.581 1.00 95.88 85 SER A N 1
ATOM 662 C CA . SER A 1 85 ? 1.728 -11.264 2.757 1.00 95.88 85 SER A CA 1
ATOM 663 C C . SER A 1 85 ? 1.920 -10.401 4.007 1.00 95.88 85 SER A C 1
ATOM 665 O O . SER A 1 85 ? 0.976 -10.178 4.771 1.00 95.88 85 SER A O 1
ATOM 667 N N . THR A 1 86 ? 3.117 -9.834 4.175 1.00 97.06 86 THR A N 1
ATOM 668 C CA . THR A 1 86 ? 3.448 -8.938 5.289 1.00 97.06 86 THR A CA 1
ATOM 669 C C . THR A 1 86 ? 2.568 -7.685 5.285 1.00 97.06 86 THR A C 1
ATOM 671 O O . THR A 1 86 ? 1.934 -7.372 6.297 1.00 97.06 86 THR A O 1
ATOM 674 N N . HIS A 1 87 ? 2.452 -7.001 4.142 1.00 97.12 87 HIS A N 1
ATOM 675 C CA . HIS A 1 87 ? 1.604 -5.812 4.022 1.00 97.12 87 HIS A CA 1
ATOM 676 C C . HIS A 1 87 ? 0.117 -6.131 4.195 1.00 97.12 87 HIS A C 1
ATOM 678 O O . HIS A 1 87 ? -0.576 -5.399 4.899 1.00 97.12 87 HIS A O 1
ATOM 684 N N . MET A 1 88 ? -0.375 -7.234 3.624 1.00 96.81 88 MET A N 1
ATOM 685 C CA . MET A 1 88 ? -1.777 -7.641 3.773 1.00 96.81 88 MET A CA 1
ATOM 686 C C . MET A 1 88 ? -2.127 -8.043 5.209 1.00 96.81 88 MET A C 1
ATOM 688 O O . MET A 1 88 ? -3.222 -7.738 5.686 1.00 96.81 88 MET A O 1
ATOM 692 N N . SER A 1 89 ? -1.203 -8.693 5.921 1.00 96.50 89 SER A N 1
ATOM 693 C CA . SER A 1 89 ? -1.377 -9.024 7.337 1.00 96.50 89 SER A CA 1
ATOM 694 C C . SER A 1 89 ? -1.495 -7.763 8.195 1.00 96.50 89 SER A C 1
ATOM 696 O O . SER A 1 89 ? -2.447 -7.638 8.969 1.00 96.50 89 SER A O 1
ATOM 698 N N . GLY A 1 90 ? -0.584 -6.798 8.015 1.00 96.31 90 GLY A N 1
ATOM 699 C CA . GLY A 1 90 ? -0.636 -5.515 8.722 1.00 96.31 90 GLY A CA 1
ATOM 700 C C . GLY A 1 90 ? -1.891 -4.708 8.381 1.00 96.31 90 GLY A C 1
ATOM 701 O O . GLY A 1 90 ? -2.571 -4.210 9.278 1.00 96.31 90 GLY A O 1
ATOM 702 N N . LEU A 1 91 ? -2.255 -4.661 7.096 1.00 97.44 91 LEU A N 1
ATOM 703 C CA . LEU A 1 91 ? -3.453 -3.981 6.613 1.00 97.44 91 LEU A CA 1
ATOM 704 C C . LEU A 1 91 ? -4.715 -4.507 7.306 1.00 97.44 91 LEU A C 1
ATOM 706 O O . LEU A 1 91 ? -5.523 -3.718 7.795 1.00 97.44 91 LEU A O 1
ATOM 710 N N . ARG A 1 92 ? -4.872 -5.834 7.384 1.00 97.06 92 ARG A N 1
ATOM 711 C CA . ARG A 1 92 ? -6.023 -6.466 8.041 1.00 97.06 92 ARG A CA 1
ATOM 712 C C . ARG A 1 92 ? -6.104 -6.086 9.517 1.00 97.06 92 ARG A C 1
ATOM 714 O O . ARG A 1 92 ? -7.151 -5.628 9.963 1.00 97.06 92 ARG A O 1
ATOM 721 N N . GLN A 1 93 ? -4.988 -6.200 10.238 1.00 97.38 93 GLN A N 1
ATOM 722 C CA . GLN A 1 93 ? -4.919 -5.839 11.656 1.00 97.38 93 GLN A CA 1
ATOM 723 C C . GLN A 1 93 ? -5.300 -4.370 11.881 1.00 97.38 93 GLN A C 1
ATOM 725 O O . GLN A 1 93 ? -6.061 -4.057 12.792 1.00 97.38 93 GLN A O 1
ATOM 730 N N . PHE A 1 94 ? -4.827 -3.456 11.031 1.00 97.88 94 PHE A N 1
ATOM 731 C CA . PHE A 1 94 ? -5.097 -2.025 11.198 1.00 97.88 94 PHE A CA 1
ATOM 732 C C . PHE A 1 94 ? -6.555 -1.675 10.900 1.00 97.88 94 PHE A C 1
ATOM 734 O O . PHE A 1 94 ? -7.142 -0.852 11.604 1.00 97.88 94 PHE A O 1
ATOM 741 N N . VAL A 1 95 ? -7.157 -2.322 9.901 1.00 97.69 95 VAL A N 1
ATOM 742 C CA . VAL A 1 95 ? -8.592 -2.194 9.620 1.00 97.69 95 VAL A CA 1
ATOM 743 C C . VAL A 1 95 ? -9.423 -2.727 10.790 1.00 97.69 95 VAL A C 1
ATOM 745 O O . VAL A 1 95 ? -10.371 -2.068 11.212 1.00 97.69 95 VAL A O 1
ATOM 748 N N . GLU A 1 96 ? -9.060 -3.874 11.365 1.00 97.00 96 GLU A N 1
ATOM 749 C CA . GLU A 1 96 ? -9.737 -4.438 12.540 1.00 97.00 96 GLU A CA 1
ATOM 750 C C . GLU A 1 96 ? -9.636 -3.513 13.760 1.00 97.00 96 GLU A C 1
ATOM 752 O O . GLU A 1 96 ? -10.651 -3.214 14.387 1.00 97.00 96 GLU A O 1
ATOM 757 N N . MET A 1 97 ? -8.448 -2.969 14.047 1.00 97.38 97 MET A N 1
ATOM 758 C CA . MET A 1 97 ? -8.236 -2.002 15.135 1.00 97.38 97 MET A CA 1
ATOM 759 C C . MET A 1 97 ? -9.054 -0.715 14.969 1.00 97.38 97 MET A C 1
ATOM 761 O O . MET A 1 97 ? -9.358 -0.045 15.955 1.00 97.38 97 MET A O 1
ATOM 765 N N . ARG A 1 98 ? -9.413 -0.355 13.733 1.00 96.12 98 ARG A N 1
ATOM 766 C CA . ARG A 1 98 ? -10.290 0.785 13.436 1.00 96.12 98 ARG A CA 1
ATOM 767 C C . ARG A 1 98 ? -11.775 0.471 13.592 1.00 96.12 98 ARG A C 1
ATOM 769 O O . ARG A 1 98 ? -12.571 1.401 13.544 1.00 96.12 98 ARG A O 1
ATOM 776 N N . GLY A 1 99 ? -12.148 -0.790 13.815 1.00 95.94 99 GLY A N 1
ATOM 777 C CA . GLY A 1 99 ? -13.541 -1.233 13.898 1.00 95.94 99 GLY A CA 1
ATOM 778 C C . GLY A 1 99 ? -14.106 -1.753 12.574 1.00 95.94 99 GLY A C 1
ATOM 779 O O . GLY A 1 99 ? -15.322 -1.831 12.419 1.00 95.94 99 GLY A O 1
ATOM 780 N N . GLY A 1 100 ? -13.242 -2.113 11.620 1.00 96.06 100 GLY A N 1
ATOM 781 C CA . GLY A 1 100 ? -13.625 -2.642 10.312 1.00 96.06 100 GLY A CA 1
ATOM 782 C C . GLY A 1 100 ? -13.653 -1.591 9.200 1.00 96.06 100 GLY A C 1
ATOM 783 O O . GLY A 1 100 ? -13.413 -0.403 9.415 1.00 96.06 100 GLY A O 1
ATOM 784 N N . LEU A 1 101 ? -13.945 -2.041 7.975 1.00 96.06 101 LEU A N 1
ATOM 785 C CA . LEU A 1 101 ? -13.892 -1.194 6.777 1.00 96.06 101 LEU A CA 1
ATOM 786 C C . LEU A 1 101 ? -14.843 0.009 6.829 1.00 96.06 101 LEU A C 1
ATOM 788 O O . LEU A 1 101 ? -14.470 1.094 6.396 1.00 96.06 101 LEU A O 1
ATOM 792 N N . SER A 1 102 ? -16.038 -0.157 7.396 1.00 96.06 102 SER A N 1
ATOM 793 C CA . SER A 1 102 ? -17.034 0.917 7.500 1.00 96.06 102 SER A CA 1
ATOM 794 C C . SER A 1 102 ? -16.624 2.051 8.449 1.00 96.06 102 SER A C 1
ATOM 796 O O . SER A 1 102 ? -17.270 3.093 8.465 1.00 96.06 102 SER A O 1
ATOM 798 N N . ALA A 1 103 ? -15.576 1.854 9.257 1.00 96.81 103 ALA A N 1
ATOM 799 C CA . ALA A 1 103 ? -15.024 2.860 10.168 1.00 96.81 103 ALA A CA 1
ATOM 800 C C . ALA A 1 103 ? -13.847 3.655 9.561 1.00 96.81 103 ALA A C 1
ATOM 802 O O . ALA A 1 103 ? -13.235 4.505 10.224 1.00 96.81 103 ALA A O 1
ATOM 803 N N . LEU A 1 104 ? -13.500 3.372 8.303 1.00 96.94 104 LEU A N 1
ATOM 804 C CA . LEU A 1 104 ? -12.513 4.137 7.550 1.00 96.94 104 LEU A CA 1
ATOM 805 C C . LEU A 1 104 ? -13.106 5.474 7.089 1.00 96.94 104 LEU A C 1
ATOM 807 O O . LEU A 1 104 ? -14.303 5.581 6.820 1.00 96.94 104 LEU A O 1
ATOM 811 N N . GLY A 1 105 ? -12.269 6.506 7.005 1.00 95.62 105 GLY A N 1
ATOM 812 C CA . GLY A 1 105 ? -12.712 7.851 6.656 1.00 95.62 105 GLY A CA 1
ATOM 813 C C . GLY A 1 105 ? -12.943 8.068 5.160 1.00 95.62 105 GLY A C 1
ATOM 814 O O . GLY A 1 105 ? -13.205 7.148 4.377 1.00 95.62 105 GLY A O 1
ATOM 815 N N . LEU A 1 106 ? -12.847 9.339 4.760 1.00 95.19 106 LEU A N 1
ATOM 816 C CA . LEU A 1 106 ? -13.136 9.816 3.403 1.00 95.19 106 LEU A CA 1
ATOM 817 C C . LEU A 1 106 ? -14.574 9.496 2.948 1.00 95.19 106 LEU A C 1
ATOM 819 O O . LEU A 1 106 ? -14.794 9.136 1.793 1.00 95.19 106 LEU A O 1
ATOM 823 N N . ASP A 1 107 ? -15.552 9.580 3.855 1.00 93.56 107 ASP A N 1
ATOM 824 C CA . ASP A 1 107 ? -16.980 9.361 3.566 1.00 93.56 107 ASP A CA 1
ATOM 825 C C . ASP A 1 107 ? -17.248 8.023 2.836 1.00 93.56 107 ASP A C 1
ATOM 827 O O . ASP A 1 107 ? -17.910 7.933 1.790 1.00 93.56 107 ASP A O 1
ATOM 831 N N . GLY A 1 108 ? -16.629 6.954 3.352 1.00 93.38 108 GLY A N 1
ATOM 832 C CA . GLY A 1 108 ? -16.711 5.595 2.807 1.00 93.38 108 GLY A CA 1
ATOM 833 C C . GLY A 1 108 ? -15.960 5.395 1.486 1.00 93.38 108 GLY A C 1
ATOM 834 O O . GLY A 1 108 ? -16.037 4.328 0.876 1.00 93.38 108 GLY A O 1
ATOM 835 N N . PHE A 1 109 ? -15.236 6.402 0.989 1.00 95.00 109 PHE A N 1
ATOM 836 C CA . PHE A 1 109 ? -14.400 6.251 -0.201 1.00 95.00 109 PHE A CA 1
ATOM 837 C C . PHE A 1 109 ? -13.264 5.258 0.036 1.00 95.00 109 PHE A C 1
ATOM 839 O O . PHE A 1 109 ? -13.005 4.430 -0.839 1.00 95.00 109 PHE A O 1
ATOM 846 N N . LEU A 1 110 ? -12.640 5.292 1.218 1.00 96.19 110 LEU A N 1
ATOM 847 C CA . LEU A 1 110 ? -11.537 4.391 1.527 1.00 96.19 110 LEU A CA 1
ATOM 848 C C . LEU A 1 110 ? -12.002 2.931 1.633 1.00 96.19 110 LEU A C 1
ATOM 850 O O . LEU A 1 110 ? -11.348 2.054 1.080 1.00 96.19 110 LEU A O 1
ATOM 854 N N . GLU A 1 111 ? -13.173 2.672 2.221 1.00 96.31 111 GLU A N 1
ATOM 855 C CA . GLU A 1 111 ? -13.815 1.347 2.207 1.00 96.31 111 GLU A CA 1
ATOM 856 C C . GLU A 1 111 ? -13.986 0.813 0.776 1.00 96.31 111 GLU A C 1
ATOM 858 O O . GLU A 1 111 ? -13.538 -0.291 0.457 1.00 96.31 111 GLU A O 1
ATOM 863 N N . ARG A 1 112 ? -14.588 1.615 -0.115 1.00 95.25 112 ARG A N 1
ATOM 864 C CA . ARG A 1 112 ? -14.799 1.224 -1.520 1.00 95.25 112 ARG A CA 1
ATOM 865 C C . ARG A 1 112 ? -13.479 0.941 -2.235 1.00 95.25 112 ARG A C 1
ATOM 867 O O . ARG A 1 112 ? -13.409 0.005 -3.030 1.00 95.25 112 ARG A O 1
ATOM 874 N N . MET A 1 113 ? -12.443 1.732 -1.953 1.00 95.00 113 MET A N 1
ATOM 875 C CA . MET A 1 113 ? -11.103 1.491 -2.479 1.00 95.00 113 MET A CA 1
ATOM 876 C C . MET A 1 113 ? -10.512 0.177 -1.970 1.00 95.00 113 MET A C 1
ATOM 878 O O . MET A 1 113 ? -10.022 -0.596 -2.786 1.00 95.00 113 MET A O 1
ATOM 882 N N . MET A 1 114 ? -10.580 -0.102 -0.666 1.00 96.12 114 MET A N 1
ATOM 883 C CA . MET A 1 114 ? -10.030 -1.334 -0.089 1.00 96.12 114 MET A CA 1
ATOM 884 C C . MET A 1 114 ? -10.690 -2.577 -0.687 1.00 96.12 114 MET A C 1
ATOM 886 O O . MET A 1 114 ? -9.994 -3.507 -1.083 1.00 96.12 114 MET A O 1
ATOM 890 N N . LEU A 1 115 ? -12.016 -2.566 -0.846 1.00 95.56 115 LEU A N 1
ATOM 891 C CA . LEU A 1 115 ? -12.753 -3.667 -1.475 1.00 95.56 115 LEU A CA 1
ATOM 892 C C . LEU A 1 115 ? -12.363 -3.871 -2.947 1.00 95.56 115 LEU A C 1
ATOM 894 O O . LEU A 1 115 ? -12.222 -5.008 -3.406 1.00 95.56 115 LEU A O 1
ATOM 898 N N . ALA A 1 116 ? -12.186 -2.778 -3.696 1.00 94.06 116 ALA A N 1
ATOM 899 C CA . ALA A 1 116 ? -11.762 -2.838 -5.093 1.00 94.06 116 ALA A CA 1
ATOM 900 C C . ALA A 1 116 ? -10.322 -3.360 -5.231 1.00 94.06 116 ALA A C 1
ATOM 902 O O . ALA A 1 116 ? -10.058 -4.196 -6.098 1.00 94.06 116 ALA A O 1
ATOM 903 N N . ILE A 1 117 ? -9.416 -2.900 -4.362 1.00 94.56 117 ILE A N 1
ATOM 904 C CA . ILE A 1 117 ? -8.018 -3.339 -4.313 1.00 94.56 117 ILE A CA 1
ATOM 905 C C . ILE A 1 117 ? -7.941 -4.822 -3.945 1.00 94.56 117 ILE A C 1
ATOM 907 O O . ILE A 1 117 ? -7.345 -5.584 -4.694 1.00 94.56 117 ILE A O 1
ATOM 911 N N . ASP A 1 118 ? -8.594 -5.259 -2.867 1.00 94.81 118 ASP A N 1
ATOM 912 C CA . ASP A 1 118 ? -8.586 -6.663 -2.427 1.00 94.81 118 ASP A CA 1
ATOM 913 C C . ASP A 1 118 ? -9.139 -7.599 -3.513 1.00 94.81 118 ASP A C 1
ATOM 915 O O . ASP A 1 118 ? -8.537 -8.618 -3.841 1.00 94.81 118 ASP A O 1
ATOM 919 N N . THR A 1 119 ? -10.217 -7.190 -4.189 1.00 93.88 119 THR A N 1
ATOM 920 C CA . THR A 1 119 ? -10.757 -7.938 -5.336 1.00 93.88 119 THR A CA 1
ATOM 921 C C . THR A 1 119 ? -9.749 -8.049 -6.486 1.00 93.88 119 THR A C 1
ATOM 923 O O . THR A 1 119 ? -9.655 -9.098 -7.127 1.00 93.88 119 THR A O 1
ATOM 926 N N . ASN A 1 120 ? -9.002 -6.981 -6.783 1.00 92.12 120 ASN A N 1
ATOM 927 C CA . ASN A 1 120 ? -7.953 -7.015 -7.802 1.00 92.12 120 ASN A CA 1
ATOM 928 C C . ASN A 1 120 ? -6.791 -7.926 -7.377 1.00 92.12 120 ASN A C 1
ATOM 930 O O . ASN A 1 120 ? -6.341 -8.753 -8.171 1.00 92.12 120 ASN A O 1
ATOM 934 N N . LEU A 1 121 ? -6.355 -7.819 -6.122 1.00 92.81 121 LEU A N 1
ATOM 935 C CA . LEU A 1 121 ? -5.269 -8.614 -5.562 1.00 92.81 121 LEU A CA 1
ATOM 936 C C . LEU A 1 121 ? -5.599 -10.104 -5.602 1.00 92.81 121 LEU A C 1
ATOM 938 O O . LEU A 1 121 ? -4.797 -10.861 -6.133 1.00 92.81 121 LEU A O 1
ATOM 942 N N . THR A 1 122 ? -6.800 -10.517 -5.184 1.00 91.56 122 THR A N 1
ATOM 943 C CA . THR A 1 122 ? -7.272 -11.908 -5.309 1.00 91.56 122 THR A CA 1
ATOM 944 C C . THR A 1 122 ? -7.158 -12.430 -6.740 1.00 91.56 122 THR A C 1
ATOM 946 O O . THR A 1 122 ? -6.701 -13.548 -6.964 1.00 91.56 122 THR A O 1
ATOM 949 N N . ARG A 1 123 ? -7.531 -11.621 -7.740 1.00 88.62 123 ARG A N 1
ATOM 950 C CA . ARG A 1 123 ? -7.431 -12.021 -9.155 1.00 88.62 123 ARG A CA 1
ATOM 951 C C . ARG A 1 123 ? -5.989 -12.120 -9.644 1.00 88.62 123 ARG A C 1
ATOM 953 O O . ARG A 1 123 ? -5.713 -12.941 -10.512 1.00 88.62 123 ARG A O 1
ATOM 960 N N . THR A 1 124 ? -5.108 -11.268 -9.132 1.00 87.56 124 THR A N 1
ATOM 961 C CA . THR A 1 124 ? -3.710 -11.174 -9.569 1.00 87.56 124 THR A CA 1
ATOM 962 C C . THR A 1 124 ? -2.831 -12.231 -8.903 1.00 87.56 124 THR A C 1
ATOM 964 O O . THR A 1 124 ? -1.969 -12.811 -9.556 1.00 87.56 124 THR A O 1
ATOM 967 N N . THR A 1 125 ? -3.051 -12.503 -7.617 1.00 89.25 125 THR A N 1
ATOM 968 C CA . THR A 1 125 ? -2.199 -13.388 -6.809 1.00 89.25 125 THR A CA 1
ATOM 969 C C . THR A 1 125 ? -2.801 -14.776 -6.591 1.00 89.25 125 THR A C 1
ATOM 971 O O . THR A 1 125 ? -2.072 -15.702 -6.251 1.00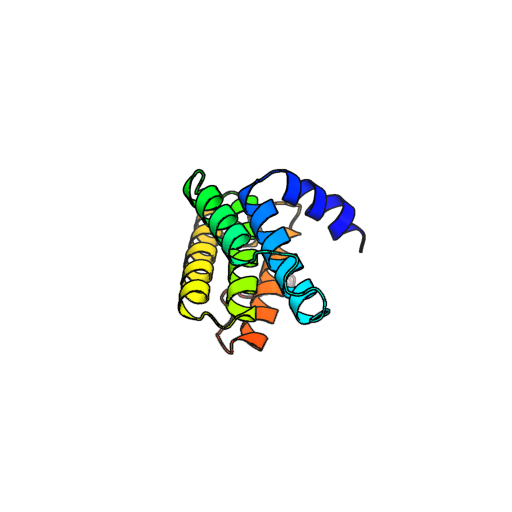 89.25 125 THR A O 1
ATOM 974 N N . GLY A 1 126 ? -4.113 -14.942 -6.792 1.00 87.31 126 GLY A N 1
ATOM 975 C CA . GLY A 1 126 ? -4.831 -16.191 -6.525 1.00 87.31 126 GLY A CA 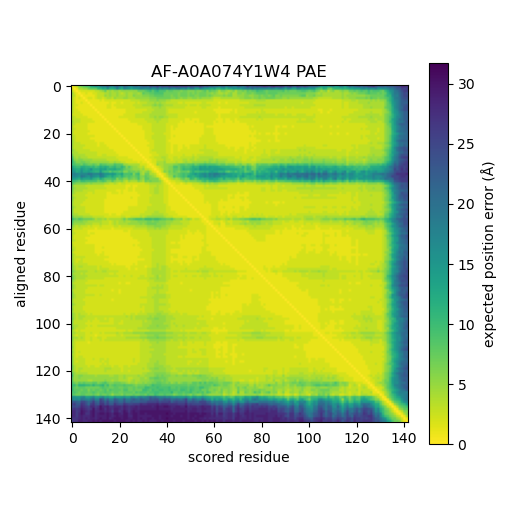1
ATOM 976 C C . GLY A 1 126 ? -5.155 -16.435 -5.046 1.00 87.31 126 GLY A C 1
ATOM 977 O O . GLY A 1 126 ? -5.680 -17.496 -4.721 1.00 87.31 126 GLY A O 1
ATOM 978 N N . HIS A 1 127 ? -4.861 -15.483 -4.154 1.00 85.31 127 HIS A N 1
ATOM 979 C CA . HIS A 1 127 ? -5.208 -15.574 -2.733 1.00 85.31 127 HIS A CA 1
ATOM 980 C C . HIS A 1 127 ? -6.678 -15.242 -2.455 1.00 85.31 127 HIS A C 1
ATOM 982 O O . HIS A 1 127 ? -7.299 -14.451 -3.167 1.00 85.31 127 HIS A O 1
ATOM 988 N N . ASP A 1 128 ? -7.213 -15.780 -1.359 1.00 87.62 128 ASP A N 1
ATOM 989 C CA . ASP A 1 128 ? -8.557 -15.451 -0.887 1.00 87.62 128 ASP A CA 1
ATOM 990 C C . ASP A 1 128 ? -8.703 -13.963 -0.538 1.00 87.62 128 ASP A C 1
ATOM 992 O O . ASP A 1 128 ? -7.748 -13.292 -0.136 1.00 87.62 128 ASP A O 1
ATOM 996 N N . ARG A 1 129 ? -9.930 -13.449 -0.676 1.00 86.62 129 ARG A N 1
ATOM 997 C CA . ARG A 1 129 ? -10.261 -12.073 -0.287 1.00 86.62 129 ARG A CA 1
ATOM 998 C C . ARG A 1 129 ? -10.011 -11.867 1.201 1.00 86.62 129 ARG A C 1
ATOM 1000 O O . ARG A 1 129 ? -10.543 -12.612 2.024 1.00 86.62 129 ARG A O 1
ATOM 1007 N N . SER A 1 130 ? -9.266 -10.819 1.536 1.00 87.75 130 SER A N 1
ATOM 1008 C CA . SER A 1 130 ? -9.056 -10.410 2.926 1.00 87.75 130 SER A CA 1
ATOM 1009 C C . SER A 1 130 ? -10.257 -9.659 3.497 1.00 87.75 130 SER A C 1
ATOM 1011 O O . SER A 1 130 ? -10.445 -9.658 4.712 1.00 87.75 130 SER A O 1
ATOM 1013 N N . PHE A 1 131 ? -11.084 -9.050 2.643 1.00 88.56 131 PHE A N 1
ATOM 1014 C CA . PHE A 1 131 ? -12.252 -8.286 3.055 1.00 88.56 131 PHE A CA 1
ATOM 1015 C C . PHE A 1 131 ? -13.530 -8.781 2.371 1.00 88.56 131 PHE A C 1
ATOM 1017 O O . PHE A 1 131 ? -13.618 -8.933 1.150 1.00 88.56 131 PHE A O 1
ATOM 1024 N N . ALA A 1 132 ? -14.568 -9.017 3.173 1.00 76.31 132 ALA A N 1
ATOM 1025 C CA . ALA A 1 132 ? -15.882 -9.377 2.662 1.00 76.31 132 ALA A CA 1
ATOM 1026 C C . ALA A 1 132 ? -16.664 -8.125 2.242 1.00 76.31 132 ALA A C 1
ATOM 1028 O O . ALA A 1 132 ? -16.627 -7.097 2.915 1.00 76.31 132 ALA A O 1
ATOM 1029 N N . LEU A 1 133 ? -17.443 -8.239 1.163 1.00 61.78 133 LEU A N 1
ATOM 1030 C CA . LEU A 1 133 ? -18.505 -7.276 0.884 1.00 61.78 133 LEU A CA 1
ATOM 1031 C C . LEU A 1 133 ? -19.534 -7.379 2.014 1.00 61.78 133 LEU A C 1
ATOM 1033 O O . LEU A 1 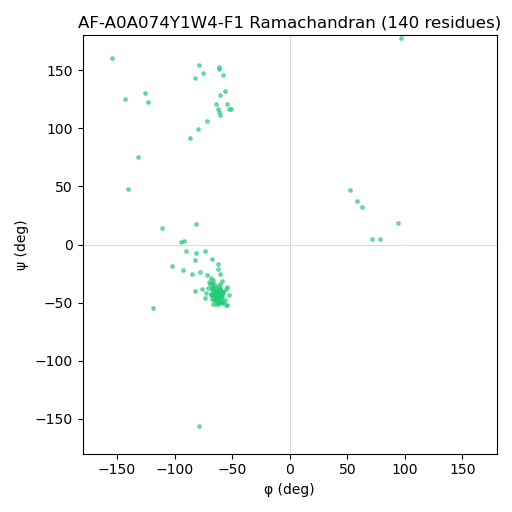133 ? -20.112 -8.451 2.221 1.00 61.78 133 LEU A O 1
ATOM 1037 N N . SER A 1 134 ? -19.769 -6.282 2.730 1.00 56.19 134 SER A N 1
ATOM 1038 C CA . SER A 1 134 ? -20.864 -6.171 3.692 1.00 56.19 134 SER A CA 1
ATOM 1039 C C . SER A 1 134 ? -22.160 -6.603 2.999 1.00 56.19 134 SER A C 1
ATOM 1041 O O . SER A 1 134 ? -22.570 -5.987 2.011 1.00 56.19 134 SER A O 1
ATOM 1043 N N . ARG A 1 135 ? -22.805 -7.684 3.465 1.00 45.62 135 ARG A N 1
ATOM 1044 C CA . ARG A 1 135 ? -24.159 -8.008 2.995 1.00 45.62 135 ARG A CA 1
ATOM 1045 C C . ARG A 1 135 ? -25.041 -6.838 3.411 1.00 45.62 135 ARG A C 1
ATOM 1047 O O . ARG A 1 135 ? -25.201 -6.597 4.603 1.00 45.62 135 ARG A O 1
ATOM 1054 N N . GLN A 1 136 ? -25.612 -6.119 2.449 1.00 41.19 136 GLN A N 1
ATOM 1055 C CA . GLN A 1 136 ? -26.775 -5.293 2.746 1.00 41.19 136 GLN A CA 1
ATOM 1056 C C . GLN A 1 136 ? -27.854 -6.256 3.245 1.00 41.19 136 GLN A C 1
ATOM 1058 O O . GLN A 1 136 ? -28.314 -7.115 2.491 1.00 41.19 136 GLN A O 1
ATOM 1063 N N . SER A 1 137 ? -28.197 -6.182 4.530 1.00 40.38 137 SER A N 1
ATOM 1064 C CA . SER A 1 137 ? -29.392 -6.849 5.034 1.00 40.38 137 SER A CA 1
ATOM 1065 C C . SER A 1 137 ? -30.580 -6.341 4.211 1.00 40.38 137 SER A C 1
ATOM 1067 O O . SER A 1 137 ? -30.679 -5.126 4.007 1.00 40.38 137 SER A O 1
ATOM 1069 N N . PRO A 1 138 ? -31.462 -7.219 3.703 1.00 38.81 138 PRO A N 1
ATOM 1070 C CA . PRO A 1 138 ? -32.668 -6.752 3.039 1.00 38.81 138 PRO A CA 1
ATOM 1071 C C . PRO A 1 138 ? -33.462 -5.891 4.033 1.00 38.81 138 PRO A C 1
ATOM 1073 O O . PRO A 1 138 ? -33.413 -6.175 5.236 1.00 38.81 138 PRO A O 1
ATOM 1076 N N . PRO A 1 139 ? -34.161 -4.836 3.572 1.00 43.38 139 PRO A N 1
ATOM 1077 C CA . PRO A 1 139 ? -35.006 -4.048 4.455 1.00 43.38 139 PRO A CA 1
ATOM 1078 C C . PRO A 1 139 ? -35.975 -5.012 5.137 1.00 43.38 139 PRO A C 1
ATOM 1080 O O . PRO A 1 139 ? -36.676 -5.771 4.463 1.00 43.38 139 PRO A O 1
ATOM 1083 N N . GLY A 1 140 ? -35.926 -5.040 6.470 1.00 53.88 140 GLY A N 1
ATOM 1084 C CA . GLY A 1 140 ? -36.813 -5.862 7.277 1.00 53.88 140 GLY A CA 1
ATOM 1085 C C . GLY A 1 140 ? -38.246 -5.564 6.867 1.00 53.88 140 GLY A C 1
ATOM 1086 O O . GLY A 1 140 ? -38.699 -4.427 6.980 1.00 53.88 140 GLY A O 1
ATOM 1087 N N . GLN A 1 141 ? -38.925 -6.572 6.332 1.00 43.12 141 GLN A N 1
ATOM 1088 C CA . GLN A 1 141 ? -40.366 -6.523 6.163 1.00 43.12 141 GLN A CA 1
ATOM 1089 C C . GLN A 1 141 ? -40.946 -6.662 7.570 1.00 43.12 141 GLN A C 1
ATOM 1091 O O . GLN A 1 141 ? -40.799 -7.715 8.195 1.00 43.12 141 GLN A O 1
ATOM 1096 N N . GLY A 1 142 ? -41.453 -5.545 8.094 1.00 50.62 142 GLY A N 1
ATOM 1097 C CA . GLY A 1 142 ? -42.329 -5.523 9.262 1.00 50.62 142 GLY A CA 1
ATOM 1098 C C . GLY A 1 142 ? -43.728 -6.013 8.927 1.00 50.62 142 GLY A C 1
ATOM 1099 O O . GLY A 1 142 ? -44.030 -6.173 7.722 1.00 50.62 142 GLY A O 1
#

Secondary structure (DSSP, 8-state):
-HHIIIIIHHHHTT-HHHHHHHHHHHHHHHHHH-GGGTTSS-HHHHHHHHHHHHHHT--SSHHHHHHHHHHHHHHHHHT-HHHHHHHHHHHHHHHHHTTSGGG-TTTTHHHHHHHHHHHHHHHHH-PPPSSPPPP-PPPP--

Foldseek 3Di:
DCCCVPPVVVLCVVAQLSVLLVVLLVLLVVCVVCVVCVVVDDSVVSVVSNVVSCVVDVDLALSNLSSLLSQLVNCLSVVVVVSNVVSLVSSLVSCVVLVHQVSHDPNSPSSVVLQVSQVVSCVSPVDDRSDDDPPPDDPDDD

InterPro domains:
  IPR021858 Fungal transcription factor [PF11951] (2-136)

Mean predicted aligned error: 5.6 Å

Sequence (142 aa):
MNLLRSVWMPFVLTDVALLHAILLFAASLFRSSMPAHAQVVDLFQLKDMAIQAMNESLSTKDSMIATMATMAQYEAFWRDADAFSTHMSGLRQFVEMRGGLSALGLDGFLERMMLAIDTNLTRTTGHDRSFALSRQSPPGQG

pLDDT: mean 90.46, std 13.38, range [38.81, 98.62]

Radius of gyration: 16.03 Å; Cα contacts (8 Å, |Δi|>4): 134; chains: 1; bounding box: 58×32×38 Å